Protein AF-A0A7V8WTQ7-F1 (afdb_monomer_lite)

pLDDT: mean 91.91, std 11.83, range [40.84, 98.69]

Sequence (98 aa):
MGTERGKRSTLVVIDVQNAVVAAPIHEPERVLGTIAALLDRARERGVPVVYVRHDSAPYEDDLRAGSEGWQIHPAVAPRDGETIVEKQWGDAFAATDM

Structure (mmCIF, N/CA/C/O backbone):
data_AF-A0A7V8WTQ7-F1
#
_entry.id   AF-A0A7V8WTQ7-F1
#
loop_
_atom_site.group_PDB
_atom_site.id
_atom_site.type_symbol
_atom_site.label_atom_id
_atom_site.label_alt_id
_atom_site.label_comp_id
_atom_site.label_asym_id
_atom_site.label_entity_id
_atom_site.label_seq_id
_atom_site.pdbx_PDB_ins_code
_atom_site.Cartn_x
_atom_site.Cartn_y
_atom_site.Cartn_z
_atom_site.occupancy
_atom_site.B_iso_or_equiv
_atom_site.auth_seq_id
_atom_site.auth_comp_id
_atom_site.auth_asym_id
_atom_site.auth_atom_id
_atom_site.pdbx_PDB_model_num
ATOM 1 N N . MET A 1 1 ? -26.639 17.943 24.146 1.00 40.84 1 MET A N 1
ATOM 2 C CA . MET A 1 1 ? -26.053 16.590 24.057 1.00 40.84 1 MET A CA 1
ATOM 3 C C . MET A 1 1 ? -24.840 16.702 23.145 1.00 40.84 1 MET A C 1
ATOM 5 O O . MET A 1 1 ? -24.997 16.732 21.934 1.00 40.84 1 MET A O 1
ATOM 9 N N . GLY A 1 2 ? -23.670 16.990 23.719 1.00 44.03 2 GLY A N 1
ATOM 10 C CA . GLY A 1 2 ? -22.455 17.238 22.944 1.00 44.03 2 GLY A CA 1
ATOM 11 C C . GLY A 1 2 ? -21.903 15.918 22.428 1.00 44.03 2 GLY A C 1
ATOM 12 O O . GLY A 1 2 ? -21.593 15.038 23.223 1.00 44.03 2 GLY A O 1
ATOM 13 N N . THR A 1 3 ? -21.804 15.755 21.114 1.00 50.16 3 THR A N 1
ATOM 14 C CA . THR A 1 3 ? -20.998 14.676 20.546 1.00 50.16 3 THR A CA 1
ATOM 15 C C . THR A 1 3 ? -19.541 15.036 20.790 1.00 50.16 3 THR A C 1
ATOM 17 O O . THR A 1 3 ? -18.991 15.885 20.083 1.00 50.16 3 THR A O 1
ATOM 20 N N . GLU A 1 4 ? -18.908 14.424 21.789 1.00 55.94 4 GLU A N 1
ATOM 21 C CA . GLU A 1 4 ? -17.454 14.359 21.799 1.00 55.94 4 GLU A CA 1
ATOM 22 C C . GLU A 1 4 ? -17.032 13.707 20.484 1.00 55.94 4 GLU A C 1
ATOM 24 O O . GLU A 1 4 ? -17.332 12.543 20.212 1.00 55.94 4 GLU A O 1
ATOM 29 N N . ARG A 1 5 ? -16.382 14.481 19.616 1.00 56.91 5 ARG A N 1
ATOM 30 C CA . ARG A 1 5 ? -15.738 13.954 18.419 1.00 56.91 5 ARG A CA 1
ATOM 31 C C . ARG A 1 5 ? -14.501 13.199 18.903 1.00 56.91 5 ARG A C 1
ATOM 33 O O . ARG A 1 5 ? -13.396 13.732 18.874 1.00 56.91 5 ARG A O 1
ATOM 40 N N . GLY A 1 6 ? -14.706 11.991 19.431 1.00 57.59 6 GLY A N 1
ATOM 41 C CA . GLY A 1 6 ? -13.624 11.085 19.796 1.00 57.59 6 GLY A CA 1
ATOM 42 C C . GLY A 1 6 ? -12.678 10.958 18.606 1.00 57.59 6 GLY A C 1
ATOM 43 O O . GLY A 1 6 ? -13.137 10.876 17.464 1.00 57.59 6 GLY A O 1
ATOM 44 N N . LYS A 1 7 ? -11.365 11.028 18.848 1.00 62.78 7 LYS A N 1
ATOM 45 C CA . LYS A 1 7 ? -10.344 10.924 17.798 1.00 62.78 7 LYS A CA 1
ATOM 46 C C . LYS A 1 7 ? -10.541 9.605 17.041 1.00 62.78 7 LYS A C 1
ATOM 48 O O . LYS A 1 7 ? -10.132 8.555 17.524 1.00 62.78 7 LYS A O 1
ATOM 53 N N . ARG A 1 8 ? -11.183 9.655 15.872 1.00 84.44 8 ARG A N 1
ATOM 54 C CA . ARG A 1 8 ? -11.266 8.527 14.940 1.00 84.44 8 ARG A CA 1
ATOM 55 C C . ARG A 1 8 ? -10.036 8.594 14.049 1.00 84.44 8 ARG A C 1
ATOM 57 O O . ARG A 1 8 ? -9.912 9.517 13.252 1.00 84.44 8 ARG A O 1
ATOM 64 N N . SER A 1 9 ? -9.107 7.675 14.266 1.00 91.56 9 SER A N 1
ATOM 65 C CA . SER A 1 9 ? -7.912 7.502 13.442 1.00 91.56 9 SER A CA 1
ATOM 66 C C . SER A 1 9 ? -8.145 6.429 12.382 1.00 91.56 9 SER A C 1
ATOM 68 O O . SER A 1 9 ? -8.925 5.510 12.616 1.00 91.56 9 SER A O 1
ATOM 70 N N . THR A 1 10 ? -7.399 6.519 11.286 1.00 95.19 10 THR A N 1
ATOM 71 C CA . THR A 1 10 ? -7.278 5.507 10.228 1.00 95.19 10 THR A CA 1
ATOM 72 C C . THR A 1 10 ? -5.791 5.269 10.003 1.00 95.19 10 THR A C 1
ATOM 74 O O . THR A 1 10 ? -5.010 6.222 10.061 1.00 95.19 10 THR A O 1
ATOM 77 N N . LEU A 1 11 ? -5.388 4.022 9.771 1.00 97.62 11 LEU A N 1
ATOM 78 C CA . LEU A 1 11 ? -4.049 3.712 9.281 1.00 97.62 11 LEU A CA 1
ATOM 79 C C . LEU A 1 11 ? -4.081 3.731 7.752 1.00 97.62 11 LEU A C 1
ATOM 81 O O . LEU A 1 11 ? -4.836 2.974 7.149 1.00 97.62 11 LEU A O 1
ATOM 85 N N . VAL A 1 12 ? -3.261 4.586 7.143 1.00 98.00 12 VAL A N 1
ATOM 86 C CA . VAL A 1 12 ? -3.083 4.630 5.688 1.00 98.00 12 VAL A CA 1
ATOM 87 C C . VAL A 1 12 ? -1.703 4.073 5.351 1.00 98.00 12 VAL A C 1
ATOM 89 O O . VAL A 1 12 ? -0.701 4.562 5.873 1.00 98.00 12 VAL A O 1
ATOM 92 N N . VAL A 1 13 ? -1.651 3.046 4.507 1.00 98.25 13 VAL A N 1
ATOM 93 C CA . VAL A 1 13 ? -0.416 2.406 4.034 1.00 98.25 13 VAL A CA 1
ATOM 94 C C . VAL A 1 13 ? -0.210 2.792 2.576 1.00 98.25 13 VAL A C 1
ATOM 96 O O . VAL A 1 13 ? -1.033 2.448 1.737 1.00 98.25 13 VAL A O 1
ATOM 99 N N . ILE A 1 14 ? 0.864 3.519 2.276 1.00 97.94 14 ILE A N 1
ATOM 100 C CA . ILE A 1 14 ? 1.070 4.146 0.964 1.00 97.94 14 ILE A CA 1
ATOM 101 C C . ILE A 1 14 ? 2.243 3.481 0.245 1.00 97.94 14 ILE A C 1
ATOM 103 O O . ILE A 1 14 ? 3.332 3.400 0.808 1.00 97.94 14 ILE A O 1
ATOM 107 N N . ASP A 1 15 ? 2.004 3.031 -0.988 1.00 97.00 15 ASP A N 1
ATOM 108 C CA . ASP A 1 15 ? 3.004 2.607 -1.978 1.00 97.00 15 ASP A CA 1
ATOM 109 C C . ASP A 1 15 ? 3.977 1.514 -1.499 1.00 97.00 15 ASP A C 1
ATOM 111 O O . ASP A 1 15 ? 5.116 1.421 -1.951 1.00 97.00 15 ASP A O 1
ATOM 115 N N . VAL A 1 16 ? 3.529 0.623 -0.609 1.00 98.19 16 VAL A N 1
ATOM 116 C CA . VAL A 1 16 ? 4.327 -0.537 -0.167 1.00 98.19 16 VAL A CA 1
ATOM 117 C C . VAL A 1 16 ? 4.173 -1.685 -1.167 1.00 98.19 16 VAL A C 1
ATOM 119 O O . VAL A 1 16 ? 3.632 -2.744 -0.853 1.00 98.19 16 VAL A O 1
ATOM 122 N N . GLN A 1 17 ? 4.583 -1.438 -2.409 1.00 98.00 17 GLN A N 1
ATOM 123 C CA . GLN A 1 17 ? 4.499 -2.369 -3.536 1.00 98.00 17 GLN A CA 1
ATOM 124 C C . GLN A 1 17 ? 5.830 -3.091 -3.764 1.00 98.00 17 GLN A C 1
ATOM 126 O O . GLN A 1 17 ? 6.885 -2.598 -3.363 1.00 98.00 17 GLN A O 1
ATOM 131 N N . ASN A 1 18 ? 5.799 -4.248 -4.426 1.00 97.81 18 ASN A N 1
ATOM 132 C CA . ASN A 1 18 ? 6.990 -5.067 -4.672 1.00 97.81 18 ASN A CA 1
ATOM 133 C C . ASN A 1 18 ? 8.125 -4.284 -5.350 1.00 97.81 18 ASN A C 1
ATOM 135 O O . ASN A 1 18 ? 9.253 -4.317 -4.863 1.00 97.81 18 ASN A O 1
ATOM 139 N N . ALA A 1 19 ? 7.836 -3.544 -6.427 1.00 96.56 19 ALA A N 1
ATOM 140 C CA . ALA A 1 19 ? 8.862 -2.773 -7.137 1.00 96.56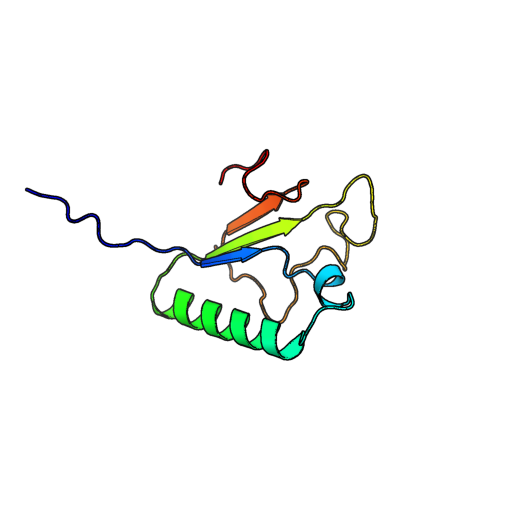 19 ALA A CA 1
ATOM 141 C C . ALA A 1 19 ? 9.417 -1.610 -6.293 1.00 96.56 19 ALA A C 1
ATOM 143 O O . ALA A 1 19 ? 10.612 -1.329 -6.350 1.00 96.56 19 ALA A O 1
ATOM 144 N N . VAL A 1 20 ? 8.583 -0.979 -5.456 1.00 95.69 20 VAL A N 1
ATOM 145 C CA . VAL A 1 20 ? 9.015 0.112 -4.563 1.00 95.69 20 VAL A CA 1
ATOM 146 C C . VAL A 1 20 ? 9.958 -0.410 -3.482 1.00 95.69 20 VAL A C 1
ATOM 148 O O . VAL A 1 20 ? 10.984 0.202 -3.201 1.00 95.69 20 VAL A O 1
ATOM 151 N N . VAL A 1 21 ? 9.634 -1.560 -2.890 1.00 96.62 21 VAL A N 1
ATOM 152 C CA . VAL A 1 21 ? 10.456 -2.194 -1.851 1.00 96.62 21 VAL A CA 1
ATOM 153 C C . VAL A 1 21 ? 11.751 -2.775 -2.425 1.00 96.62 21 VAL A C 1
ATOM 155 O O . VAL A 1 21 ? 12.775 -2.755 -1.748 1.00 96.62 21 VAL A O 1
ATOM 158 N N . ALA A 1 22 ? 11.719 -3.280 -3.662 1.00 95.50 22 ALA A N 1
ATOM 159 C CA . ALA A 1 22 ? 12.900 -3.796 -4.353 1.00 95.50 22 ALA A CA 1
ATOM 160 C C . ALA A 1 22 ? 13.875 -2.689 -4.794 1.00 95.50 22 ALA A C 1
ATOM 162 O O . ALA A 1 22 ? 15.054 -2.966 -5.031 1.00 95.50 22 ALA A O 1
ATOM 163 N N . ALA A 1 23 ? 13.406 -1.443 -4.910 1.00 93.19 23 ALA A N 1
ATOM 164 C CA . ALA A 1 23 ? 14.264 -0.299 -5.179 1.00 93.19 23 ALA A CA 1
ATOM 165 C C . ALA A 1 23 ? 15.202 -0.000 -3.985 1.00 93.19 23 ALA A C 1
ATOM 167 O O . ALA A 1 23 ? 14.960 -0.464 -2.869 1.00 93.19 23 ALA A O 1
ATOM 168 N N . PRO A 1 24 ? 16.277 0.792 -4.174 1.00 93.88 24 PRO A N 1
ATOM 169 C CA . PRO A 1 24 ? 17.204 1.152 -3.100 1.00 93.88 24 PRO A CA 1
ATOM 170 C C . PRO A 1 24 ? 16.560 2.066 -2.041 1.00 93.88 24 PRO A C 1
ATOM 172 O O . PRO A 1 24 ? 16.758 3.281 -2.033 1.00 93.88 24 PRO A O 1
ATOM 175 N N . ILE A 1 25 ? 15.786 1.477 -1.133 1.00 93.75 25 ILE A N 1
ATOM 176 C CA . ILE A 1 25 ? 15.189 2.158 0.015 1.00 93.75 25 ILE A CA 1
ATOM 177 C C . ILE A 1 25 ? 16.033 1.947 1.274 1.00 93.75 25 ILE A C 1
ATOM 179 O O . ILE A 1 25 ? 16.799 0.992 1.400 1.00 93.75 25 ILE A O 1
ATOM 183 N N . HIS A 1 26 ? 15.916 2.868 2.224 1.00 95.31 26 HIS A N 1
ATOM 184 C CA . HIS A 1 26 ? 16.646 2.794 3.484 1.00 95.31 26 HIS A CA 1
ATOM 185 C C . HIS A 1 26 ? 15.972 1.809 4.451 1.00 95.31 26 HIS A C 1
ATOM 187 O O . HIS A 1 26 ? 14.802 1.978 4.782 1.00 95.31 26 HIS A O 1
ATOM 193 N N . GLU A 1 27 ? 16.726 0.812 4.924 1.00 96.75 27 GLU A N 1
ATOM 194 C CA . GLU A 1 27 ? 16.288 -0.196 5.910 1.00 96.75 27 GLU A CA 1
ATOM 195 C C . GLU A 1 27 ? 14.956 -0.914 5.549 1.00 96.75 27 GLU A C 1
ATOM 197 O O . GLU A 1 27 ? 14.024 -0.913 6.364 1.00 96.75 27 GLU A O 1
ATOM 202 N N . PRO A 1 28 ? 14.840 -1.547 4.360 1.00 95.75 28 PRO A N 1
ATOM 203 C CA . PRO A 1 28 ? 13.585 -2.126 3.861 1.00 95.75 28 PRO A CA 1
ATOM 204 C C . PRO A 1 28 ? 12.932 -3.102 4.846 1.00 95.75 28 PRO A C 1
ATOM 206 O O . PRO A 1 28 ? 11.735 -3.002 5.121 1.00 95.75 28 PRO A O 1
ATOM 209 N N . GLU A 1 29 ? 13.703 -4.005 5.450 1.00 96.75 29 GLU A N 1
ATOM 210 C CA . GLU A 1 29 ? 13.176 -5.014 6.373 1.00 96.75 29 GLU A CA 1
ATOM 211 C C . GLU A 1 29 ? 12.605 -4.377 7.644 1.00 96.75 29 GLU A C 1
ATOM 213 O O . GLU A 1 29 ? 11.570 -4.806 8.159 1.00 96.75 29 GLU A O 1
ATOM 218 N N . ARG A 1 30 ? 13.251 -3.318 8.147 1.00 98.12 30 ARG A N 1
ATOM 219 C CA . ARG A 1 30 ? 12.789 -2.604 9.341 1.00 98.12 30 ARG A CA 1
ATOM 220 C C . ARG A 1 30 ? 11.526 -1.801 9.050 1.00 98.12 30 ARG A C 1
ATOM 222 O O . ARG A 1 30 ? 10.618 -1.777 9.887 1.00 98.12 30 ARG A O 1
ATOM 229 N N . VAL A 1 31 ? 11.456 -1.156 7.885 1.00 97.88 31 VAL A N 1
ATOM 230 C CA . VAL A 1 31 ? 10.259 -0.439 7.428 1.00 97.88 31 VAL A CA 1
ATOM 231 C C . VAL A 1 31 ? 9.086 -1.412 7.320 1.00 97.88 31 VAL A C 1
ATOM 233 O O . VAL A 1 31 ? 8.057 -1.192 7.960 1.00 97.88 31 VAL A O 1
ATOM 236 N N . LEU A 1 32 ? 9.266 -2.533 6.616 1.00 98.38 32 LEU A N 1
ATOM 237 C CA . LEU A 1 32 ? 8.243 -3.573 6.480 1.00 98.38 32 LEU A CA 1
ATOM 238 C C . LEU A 1 32 ? 7.790 -4.123 7.838 1.00 98.38 32 LEU A C 1
ATOM 240 O O . LEU A 1 32 ? 6.590 -4.197 8.096 1.00 98.38 32 LEU A O 1
ATOM 244 N N . GLY A 1 33 ? 8.729 -4.447 8.733 1.00 98.50 33 GLY A N 1
ATOM 245 C CA . GLY A 1 33 ? 8.410 -4.945 10.073 1.00 98.50 33 GLY A CA 1
ATOM 246 C C . GLY A 1 33 ? 7.629 -3.934 10.919 1.00 98.50 33 GLY A C 1
ATOM 247 O O . GLY A 1 33 ? 6.707 -4.302 11.647 1.00 98.50 33 GLY A O 1
ATOM 248 N N . THR A 1 34 ? 7.941 -2.644 10.783 1.00 98.56 34 THR A N 1
ATOM 249 C CA . THR A 1 34 ? 7.212 -1.571 11.474 1.00 98.56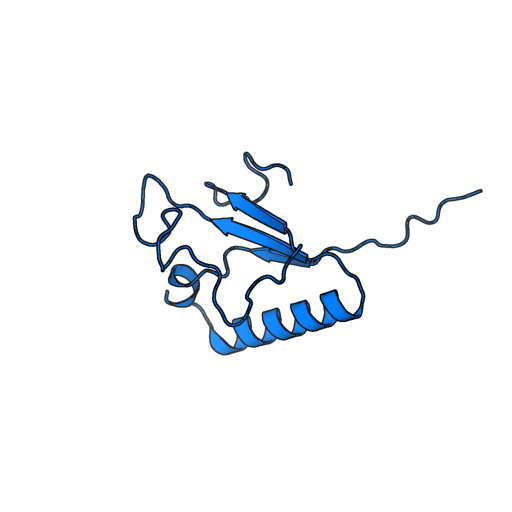 34 THR A CA 1
ATOM 250 C C . THR A 1 34 ? 5.786 -1.441 10.943 1.00 98.56 34 THR A C 1
ATOM 252 O O . THR A 1 34 ? 4.845 -1.347 11.732 1.00 98.56 34 THR A O 1
ATOM 255 N N . ILE A 1 35 ? 5.606 -1.467 9.620 1.00 98.62 35 ILE A N 1
ATOM 256 C CA . ILE A 1 35 ? 4.284 -1.375 8.987 1.00 98.62 35 ILE A CA 1
ATOM 257 C C . ILE A 1 35 ? 3.427 -2.588 9.362 1.00 98.62 35 ILE A C 1
ATOM 259 O O . ILE A 1 35 ? 2.272 -2.410 9.742 1.00 98.62 35 ILE A O 1
ATOM 263 N N . ALA A 1 36 ? 3.995 -3.797 9.346 1.00 98.69 36 ALA A N 1
ATOM 264 C CA . ALA A 1 36 ? 3.303 -5.012 9.776 1.00 98.69 36 ALA A CA 1
ATOM 265 C C . ALA A 1 36 ? 2.805 -4.907 11.231 1.00 98.69 36 ALA A C 1
ATOM 267 O O . ALA A 1 36 ? 1.627 -5.137 11.501 1.00 98.69 36 ALA A O 1
ATOM 268 N N . ALA A 1 37 ? 3.653 -4.445 12.157 1.00 98.69 37 ALA A N 1
ATOM 269 C CA . ALA A 1 37 ? 3.257 -4.247 13.553 1.00 98.69 37 ALA A CA 1
ATOM 270 C C . ALA A 1 37 ? 2.161 -3.172 13.726 1.00 98.69 37 ALA A C 1
ATOM 272 O O . ALA A 1 37 ? 1.287 -3.293 14.590 1.00 98.69 37 ALA A O 1
ATOM 273 N N . LEU A 1 38 ? 2.187 -2.108 12.913 1.00 98.50 38 LEU A N 1
ATOM 274 C CA . LEU A 1 38 ? 1.137 -1.084 12.906 1.00 98.50 38 LEU A CA 1
ATOM 275 C C . LEU A 1 38 ? -0.187 -1.630 12.370 1.00 98.50 38 LEU A C 1
ATOM 277 O O . LEU A 1 38 ? -1.231 -1.334 12.954 1.00 98.50 38 LEU A O 1
ATOM 281 N N . LEU A 1 39 ? -0.144 -2.432 11.303 1.00 98.62 39 LEU A N 1
ATOM 282 C CA . LEU A 1 39 ? -1.311 -3.112 10.745 1.00 98.62 39 LEU A CA 1
ATOM 283 C C . LEU A 1 39 ? -1.963 -4.008 11.793 1.00 98.62 39 LEU A C 1
ATOM 285 O O . LEU A 1 39 ? -3.161 -3.874 12.042 1.00 98.62 39 LEU A O 1
ATOM 289 N N . ASP A 1 40 ? -1.186 -4.865 12.455 1.00 98.31 40 ASP A N 1
ATOM 290 C CA . ASP A 1 40 ? -1.705 -5.756 13.495 1.00 98.31 40 ASP A CA 1
ATOM 291 C C . ASP A 1 40 ? -2.374 -4.969 14.622 1.00 98.31 40 ASP A C 1
ATOM 293 O O . ASP A 1 40 ? -3.535 -5.217 14.954 1.00 98.31 40 ASP A O 1
ATOM 297 N N . ARG A 1 41 ? -1.714 -3.921 15.123 1.00 97.94 41 ARG A N 1
ATOM 298 C CA . ARG A 1 41 ? -2.288 -3.055 16.158 1.00 97.94 41 ARG A CA 1
ATOM 299 C C . ARG A 1 41 ? -3.551 -2.323 15.697 1.00 97.94 41 ARG A C 1
ATOM 301 O O . ARG A 1 41 ? -4.444 -2.091 16.517 1.00 97.94 41 ARG A O 1
ATOM 308 N N . ALA A 1 42 ? -3.621 -1.897 14.436 1.00 96.69 42 ALA A N 1
ATOM 309 C CA . ALA A 1 42 ? -4.804 -1.240 13.891 1.00 96.69 42 ALA A CA 1
ATOM 310 C C . ALA A 1 42 ? -5.986 -2.215 13.861 1.00 96.69 42 ALA A C 1
ATOM 312 O O . ALA A 1 42 ? -7.049 -1.918 14.411 1.00 96.69 42 ALA A O 1
ATOM 313 N N . ARG A 1 43 ? -5.751 -3.418 13.331 1.00 96.75 43 ARG A N 1
ATOM 314 C CA . ARG A 1 43 ? -6.734 -4.500 13.228 1.00 96.75 43 ARG A CA 1
ATOM 315 C C . ARG A 1 43 ? -7.244 -4.939 14.604 1.00 96.75 43 ARG A C 1
ATOM 317 O O . ARG A 1 43 ? -8.452 -4.997 14.810 1.00 96.75 43 ARG A O 1
ATOM 324 N N . GLU A 1 44 ? -6.353 -5.148 15.574 1.00 97.19 44 GLU A N 1
ATOM 325 C CA . GLU A 1 44 ? -6.711 -5.493 16.962 1.00 97.19 44 GLU A CA 1
ATOM 326 C C . GLU A 1 44 ? -7.604 -4.445 17.639 1.00 97.19 44 GLU A C 1
ATOM 328 O O . GLU A 1 44 ? -8.419 -4.769 18.501 1.00 97.19 44 GLU A O 1
ATOM 333 N N . ARG A 1 45 ? -7.445 -3.172 17.269 1.00 95.38 45 ARG A N 1
ATOM 334 C CA . ARG A 1 45 ? -8.170 -2.045 17.872 1.00 95.38 45 ARG A CA 1
ATOM 335 C C . ARG A 1 45 ? -9.382 -1.602 17.058 1.00 95.38 45 ARG A C 1
ATOM 337 O O . ARG A 1 45 ? -10.009 -0.611 17.428 1.00 95.38 45 ARG A O 1
ATOM 344 N N . GLY A 1 46 ? -9.692 -2.287 15.956 1.00 94.31 46 GLY A N 1
ATOM 345 C CA . GLY A 1 46 ? -10.754 -1.883 15.034 1.00 94.31 46 GLY A CA 1
ATOM 346 C C . GLY A 1 46 ? -10.506 -0.519 14.379 1.00 94.31 46 GLY A C 1
ATOM 347 O O . GLY A 1 46 ? -11.456 0.167 14.008 1.00 94.31 46 GLY A O 1
ATOM 348 N N . VAL A 1 47 ? -9.244 -0.094 14.272 1.00 95.81 47 VAL A N 1
ATOM 349 C CA . VAL A 1 47 ? -8.855 1.095 13.507 1.00 95.81 47 VAL A CA 1
ATOM 350 C C . VAL A 1 47 ? -8.912 0.728 12.021 1.00 95.81 47 VAL A C 1
ATOM 352 O O . VAL A 1 47 ? -8.264 -0.245 11.636 1.00 95.81 47 VAL A O 1
ATOM 355 N N . PRO A 1 48 ? -9.648 1.479 11.180 1.00 96.12 48 PRO A N 1
ATOM 356 C CA . PRO A 1 48 ? -9.706 1.205 9.750 1.00 96.12 48 PRO A CA 1
ATOM 357 C C . PRO A 1 48 ? -8.318 1.234 9.107 1.00 96.12 48 PRO A C 1
ATOM 359 O O . PRO A 1 48 ? -7.485 2.077 9.456 1.00 96.12 48 PRO A O 1
ATOM 362 N N . VAL A 1 49 ? -8.101 0.333 8.151 1.00 97.94 49 VAL A N 1
ATOM 363 C CA . VAL A 1 49 ? -6.891 0.259 7.330 1.00 97.94 49 VAL A CA 1
ATOM 364 C C . VAL A 1 49 ? -7.271 0.588 5.892 1.00 97.94 49 VAL A C 1
ATOM 366 O O . VAL A 1 49 ? -8.207 0.004 5.346 1.00 97.94 49 VAL A O 1
ATOM 369 N N . VAL A 1 50 ? -6.547 1.531 5.297 1.00 97.94 50 VAL A N 1
ATOM 370 C CA . VAL A 1 50 ? -6.663 1.900 3.886 1.00 97.94 50 VAL A CA 1
ATOM 371 C C . VAL A 1 50 ? -5.290 1.771 3.249 1.00 97.94 50 VAL A C 1
ATOM 373 O O . VAL A 1 50 ? -4.301 2.275 3.778 1.00 97.94 50 VAL A O 1
ATOM 376 N N . TYR A 1 51 ? -5.230 1.109 2.108 1.00 98.56 51 TYR A N 1
ATOM 377 C CA . TYR A 1 51 ? -4.043 1.033 1.278 1.00 98.56 51 TYR A CA 1
ATOM 378 C C . TYR A 1 51 ? -4.151 2.041 0.148 1.00 98.56 51 TYR A C 1
ATOM 380 O O . TYR A 1 51 ? -5.225 2.244 -0.412 1.00 98.56 51 TYR A O 1
ATOM 388 N N . VAL A 1 52 ? -3.025 2.637 -0.204 1.00 98.00 52 VAL A N 1
ATOM 389 C CA . VAL A 1 52 ? -2.855 3.432 -1.411 1.00 98.00 52 VAL A CA 1
ATOM 390 C C . VAL A 1 52 ? -1.813 2.727 -2.260 1.00 98.00 52 VAL A C 1
ATOM 392 O O . VAL A 1 52 ?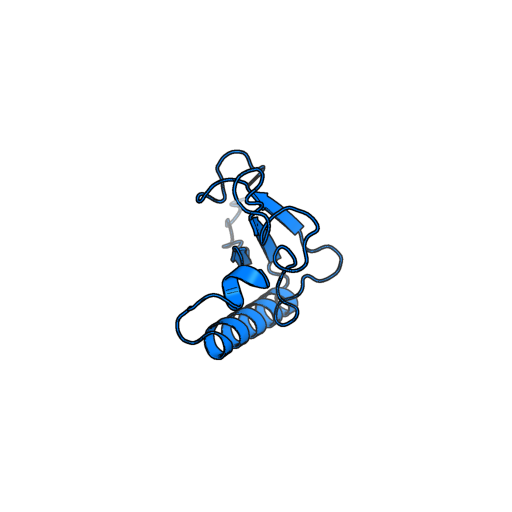 -0.734 2.388 -1.767 1.00 98.00 52 VAL A O 1
ATOM 395 N N . ARG A 1 53 ? -2.160 2.477 -3.518 1.00 97.75 53 ARG A N 1
ATOM 396 C CA . ARG A 1 53 ? -1.330 1.764 -4.479 1.00 97.75 53 ARG A CA 1
ATOM 397 C C . ARG A 1 53 ? -1.116 2.632 -5.713 1.00 97.75 53 ARG A C 1
ATOM 399 O O . ARG A 1 53 ? -2.067 3.174 -6.271 1.00 97.75 53 ARG A O 1
ATOM 406 N N . HIS A 1 54 ? 0.137 2.788 -6.123 1.00 97.31 54 HIS A N 1
ATOM 407 C CA . HIS A 1 54 ? 0.495 3.594 -7.277 1.00 97.31 54 HIS A CA 1
ATOM 408 C C . HIS A 1 54 ? 0.461 2.770 -8.564 1.00 97.31 54 HIS A C 1
ATOM 410 O O . HIS A 1 54 ? 1.082 1.710 -8.640 1.00 97.31 54 HIS A O 1
ATOM 416 N N . ASP A 1 55 ? -0.232 3.287 -9.574 1.00 96.50 55 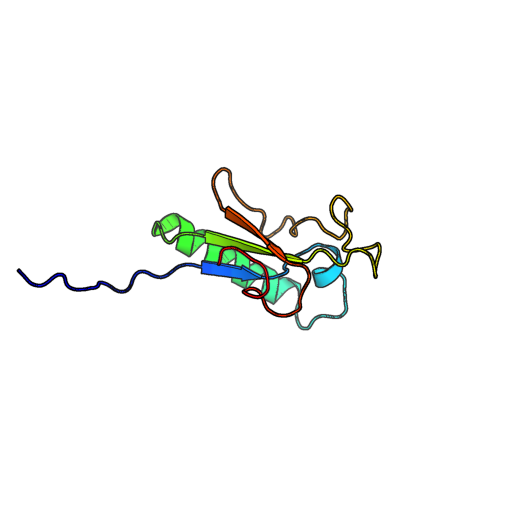ASP A N 1
ATOM 417 C CA . ASP A 1 55 ? -0.146 2.842 -10.962 1.00 96.50 55 ASP A CA 1
ATOM 418 C C . ASP A 1 55 ? 0.648 3.874 -11.770 1.00 96.50 55 ASP A C 1
ATOM 420 O O . ASP A 1 55 ? 0.251 5.037 -11.873 1.00 96.50 55 ASP A O 1
ATOM 424 N N . SER A 1 56 ? 1.773 3.443 -12.339 1.00 91.56 56 SER A N 1
ATOM 425 C CA . SER A 1 56 ? 2.666 4.282 -13.147 1.00 91.56 56 SER A CA 1
ATOM 426 C C . SER A 1 56 ? 2.249 4.382 -14.613 1.00 91.56 56 SER A C 1
ATOM 428 O O . SER A 1 56 ? 2.949 5.021 -15.404 1.00 91.56 56 SER A O 1
ATOM 430 N N . ALA A 1 57 ? 1.151 3.741 -15.026 1.00 88.44 57 ALA A N 1
ATOM 431 C CA . ALA A 1 57 ? 0.703 3.788 -16.410 1.00 88.44 57 ALA A CA 1
ATOM 432 C C . ALA A 1 57 ? 0.445 5.239 -16.881 1.00 88.44 57 ALA A C 1
ATOM 434 O O . ALA A 1 57 ? -0.176 6.021 -16.159 1.00 88.44 57 ALA A O 1
ATOM 435 N N . PRO A 1 58 ? 0.849 5.613 -18.112 1.00 87.81 58 PRO A N 1
ATOM 436 C CA . PRO A 1 58 ? 1.495 4.791 -19.143 1.00 87.81 58 PRO A CA 1
ATOM 437 C C . PRO A 1 58 ? 3.039 4.870 -19.155 1.00 87.81 58 PRO A C 1
ATOM 439 O O . PRO A 1 58 ? 3.642 4.550 -20.176 1.00 87.81 58 PRO A O 1
ATOM 442 N N . TYR A 1 59 ? 3.683 5.358 -18.092 1.00 85.88 59 TYR A N 1
ATOM 443 C CA . TYR A 1 59 ? 5.088 5.784 -18.125 1.00 85.88 59 TYR A CA 1
ATOM 444 C C . TYR A 1 59 ? 6.099 4.681 -17.795 1.00 85.88 59 TYR A C 1
ATOM 446 O O . TYR A 1 59 ? 7.156 4.630 -18.420 1.00 85.88 59 TYR A O 1
ATOM 454 N N . GLU A 1 60 ? 5.789 3.807 -16.836 1.00 85.12 60 GLU A N 1
ATOM 455 C CA . GLU A 1 60 ? 6.681 2.722 -16.402 1.00 85.12 60 GLU A CA 1
ATOM 456 C C . GLU A 1 60 ? 5.918 1.397 -16.332 1.00 85.12 60 GLU A C 1
ATOM 458 O O . GLU A 1 60 ? 4.774 1.365 -15.874 1.00 85.12 60 GLU A O 1
ATOM 463 N N . ASP A 1 61 ? 6.549 0.304 -16.767 1.00 87.31 61 ASP A N 1
ATOM 464 C CA . ASP A 1 61 ? 5.916 -1.019 -16.814 1.00 87.31 61 ASP A CA 1
ATOM 465 C C . ASP A 1 61 ? 5.930 -1.747 -15.460 1.00 87.31 61 ASP A C 1
ATOM 467 O O . ASP A 1 61 ? 4.988 -2.480 -15.148 1.00 87.31 61 ASP A O 1
ATOM 471 N N . ASP A 1 62 ? 6.957 -1.532 -14.633 1.00 91.44 62 ASP A N 1
ATOM 472 C CA . ASP A 1 62 ? 7.151 -2.283 -13.383 1.00 91.44 62 ASP A CA 1
ATOM 473 C C . ASP A 1 62 ? 6.042 -2.014 -12.358 1.00 91.44 62 ASP A C 1
ATOM 475 O O . ASP A 1 62 ? 5.627 -2.928 -11.644 1.00 91.44 62 ASP A O 1
ATOM 479 N N . LEU A 1 63 ? 5.497 -0.796 -12.331 1.00 94.44 63 LEU A N 1
ATOM 480 C CA . LEU A 1 63 ? 4.363 -0.398 -11.490 1.00 94.44 63 LEU A CA 1
ATOM 481 C C . LEU A 1 63 ? 3.049 -0.272 -12.275 1.00 94.44 63 LEU A C 1
ATOM 483 O O . LEU A 1 63 ? 2.080 0.288 -11.765 1.00 94.44 63 LEU A O 1
ATOM 487 N N . ARG A 1 64 ? 2.973 -0.818 -13.493 1.00 95.19 64 ARG A N 1
ATOM 488 C CA . ARG A 1 64 ? 1.726 -0.840 -14.263 1.00 95.19 64 ARG A CA 1
ATOM 489 C C . ARG A 1 64 ? 0.706 -1.768 -13.611 1.00 95.19 64 ARG A C 1
ATOM 491 O O . ARG A 1 64 ? 1.030 -2.905 -13.263 1.00 95.19 64 ARG A O 1
ATOM 498 N N . ALA A 1 65 ? -0.548 -1.324 -13.529 1.00 94.88 65 ALA A N 1
ATOM 499 C CA . ALA A 1 65 ? -1.630 -2.124 -12.961 1.00 94.88 65 ALA A CA 1
ATOM 500 C C . ALA A 1 65 ? -1.661 -3.573 -13.493 1.00 94.88 65 ALA A C 1
ATOM 502 O O . ALA A 1 65 ? -1.672 -3.826 -14.702 1.00 94.88 65 ALA A O 1
ATOM 503 N N . GLY A 1 66 ? -1.680 -4.533 -12.564 1.00 94.38 66 GLY A N 1
ATOM 504 C CA . GLY A 1 66 ? -1.657 -5.970 -12.845 1.00 94.38 66 GLY A CA 1
ATOM 505 C C . GLY A 1 66 ? -0.266 -6.607 -12.968 1.00 94.38 66 GLY A C 1
ATOM 506 O O . GLY A 1 66 ? -0.193 -7.833 -13.021 1.00 94.38 66 GLY A O 1
ATOM 507 N N . SER A 1 67 ? 0.825 -5.834 -12.977 1.00 96.31 67 SER A N 1
ATOM 508 C CA . SER A 1 67 ? 2.186 -6.386 -12.937 1.00 96.31 67 SER A CA 1
ATOM 509 C C . SER A 1 67 ? 2.512 -7.013 -11.569 1.00 96.31 67 SER A C 1
ATOM 511 O O . SER A 1 67 ? 1.785 -6.833 -10.586 1.00 96.31 67 SER A O 1
ATOM 513 N N . GLU A 1 68 ? 3.625 -7.752 -11.493 1.00 96.81 68 GLU A N 1
ATOM 514 C CA . GLU A 1 68 ? 4.163 -8.264 -10.224 1.00 96.81 68 GLU A CA 1
ATOM 515 C C . GLU A 1 68 ? 4.675 -7.129 -9.328 1.00 96.81 68 GLU A C 1
ATOM 517 O O . GLU A 1 68 ? 4.379 -7.104 -8.132 1.00 96.81 68 GLU A O 1
ATOM 522 N N . GLY A 1 69 ? 5.395 -6.167 -9.914 1.00 97.12 69 GLY A N 1
ATOM 523 C CA . GLY A 1 69 ? 5.930 -5.005 -9.211 1.00 97.12 69 GLY A CA 1
ATOM 524 C C . GLY A 1 69 ? 4.840 -4.115 -8.613 1.00 97.12 69 GLY A C 1
ATOM 525 O O . GLY A 1 69 ? 5.040 -3.560 -7.535 1.00 97.12 69 GLY A O 1
ATOM 526 N N . TRP A 1 70 ? 3.670 -4.058 -9.258 1.00 97.75 70 TRP A N 1
ATOM 527 C CA . TRP A 1 70 ? 2.502 -3.304 -8.812 1.00 97.75 70 TRP A CA 1
ATOM 528 C C . TRP A 1 70 ? 1.781 -3.933 -7.612 1.00 97.75 70 TRP A C 1
ATOM 530 O O . TRP A 1 70 ? 1.082 -3.223 -6.889 1.00 97.75 70 TRP A O 1
ATOM 540 N N . GLN A 1 71 ? 1.922 -5.236 -7.352 1.00 98.12 71 GLN A N 1
ATOM 541 C CA . GLN A 1 71 ? 1.253 -5.856 -6.202 1.00 98.12 71 GLN A CA 1
ATOM 542 C C . GLN A 1 71 ? 1.759 -5.260 -4.880 1.00 98.12 71 GLN A C 1
ATOM 544 O O . GLN A 1 71 ? 2.940 -4.935 -4.740 1.00 98.12 71 GLN A O 1
ATOM 549 N N . ILE A 1 72 ? 0.867 -5.146 -3.889 1.00 98.50 72 ILE A N 1
ATOM 550 C CA . ILE A 1 72 ? 1.260 -4.792 -2.518 1.00 98.50 72 ILE A CA 1
ATOM 551 C C . ILE A 1 72 ? 2.175 -5.894 -1.982 1.00 98.50 72 ILE A C 1
ATOM 553 O O . ILE A 1 72 ? 1.902 -7.083 -2.160 1.00 98.50 72 ILE A O 1
ATOM 557 N N . HIS A 1 73 ? 3.252 -5.490 -1.317 1.00 98.56 73 HIS A N 1
ATOM 558 C CA . HIS A 1 73 ? 4.271 -6.400 -0.830 1.00 98.56 73 HIS A CA 1
ATOM 559 C C . HIS A 1 73 ? 3.676 -7.416 0.166 1.00 98.56 73 HIS A C 1
ATOM 561 O O . HIS A 1 73 ? 2.975 -7.020 1.106 1.00 98.56 73 HIS A O 1
ATOM 567 N N . PRO A 1 74 ? 3.973 -8.724 0.033 1.00 98.19 74 PRO A N 1
ATOM 568 C CA . PRO A 1 74 ? 3.306 -9.782 0.797 1.00 98.19 74 PRO A CA 1
ATOM 569 C C . PRO A 1 74 ? 3.481 -9.657 2.316 1.00 98.19 74 PRO A C 1
ATOM 571 O O . PRO A 1 74 ? 2.592 -10.046 3.069 1.00 98.19 74 PRO A O 1
ATOM 574 N N . ALA A 1 75 ? 4.584 -9.062 2.784 1.00 97.94 75 ALA A N 1
ATOM 575 C CA . ALA A 1 75 ? 4.813 -8.822 4.215 1.00 97.94 75 ALA A CA 1
ATOM 576 C C . ALA A 1 75 ? 3.781 -7.878 4.867 1.00 97.94 75 ALA A C 1
ATOM 578 O O . ALA A 1 75 ? 3.665 -7.854 6.089 1.00 97.94 75 ALA A O 1
ATOM 579 N N . VAL A 1 76 ? 3.046 -7.095 4.071 1.00 98.19 76 VAL A N 1
ATOM 580 C CA . VAL A 1 76 ? 2.039 -6.132 4.545 1.00 98.19 76 VAL A CA 1
ATOM 581 C C . VAL A 1 76 ? 0.697 -6.300 3.828 1.00 98.19 76 VAL A C 1
ATOM 583 O O . VAL A 1 76 ? -0.090 -5.355 3.764 1.00 98.19 76 VAL A O 1
ATOM 586 N N . ALA A 1 77 ? 0.437 -7.493 3.283 1.00 97.94 77 ALA A N 1
ATOM 587 C CA . ALA A 1 77 ? -0.723 -7.769 2.445 1.00 97.94 77 ALA A CA 1
ATOM 588 C C . ALA A 1 77 ? -2.055 -7.315 3.092 1.00 97.94 77 ALA A C 1
ATOM 590 O O . ALA A 1 77 ? -2.258 -7.515 4.304 1.00 97.94 77 ALA A O 1
ATOM 591 N N . PRO A 1 78 ? -2.971 -6.726 2.298 1.00 97.94 78 PRO A N 1
ATOM 592 C CA . PRO A 1 78 ? -4.325 -6.431 2.748 1.00 97.94 78 PRO A CA 1
ATOM 593 C C . PRO A 1 78 ? -5.073 -7.702 3.161 1.00 97.94 78 PRO A C 1
ATOM 595 O O . PRO A 1 78 ? -4.851 -8.779 2.606 1.00 97.94 78 PRO A O 1
ATOM 598 N N . ARG A 1 79 ? -5.983 -7.572 4.125 1.00 97.50 79 ARG A N 1
ATOM 599 C CA . ARG A 1 79 ? -6.990 -8.584 4.471 1.00 97.50 79 ARG A CA 1
ATOM 600 C C . ARG A 1 79 ? -8.289 -8.314 3.715 1.00 97.50 79 ARG A C 1
ATOM 602 O O . ARG A 1 79 ? -8.559 -7.185 3.309 1.00 97.50 79 ARG A O 1
ATOM 609 N N . ASP A 1 80 ? -9.120 -9.345 3.593 1.00 95.56 80 ASP A N 1
ATOM 610 C CA . ASP A 1 80 ? -10.455 -9.223 3.008 1.00 95.56 80 ASP A CA 1
ATOM 611 C C . ASP A 1 80 ? -11.250 -8.091 3.678 1.00 95.56 80 ASP A C 1
ATOM 613 O O . ASP A 1 80 ? -11.385 -8.037 4.902 1.00 95.56 80 ASP A O 1
ATOM 617 N N . GLY A 1 81 ? -11.776 -7.183 2.855 1.00 93.88 81 GLY A N 1
ATOM 618 C CA . GLY A 1 81 ? -12.552 -6.026 3.302 1.00 93.88 81 GLY A CA 1
ATOM 619 C C . GLY A 1 81 ? -11.737 -4.771 3.637 1.00 93.88 81 GLY A C 1
ATOM 620 O O . GLY A 1 81 ? -12.347 -3.738 3.906 1.00 93.88 81 GLY A O 1
ATOM 621 N N . GLU A 1 82 ? -10.401 -4.811 3.602 1.00 97.38 82 GLU A N 1
ATOM 622 C CA . GLU A 1 82 ? -9.574 -3.599 3.692 1.00 97.38 82 GLU A CA 1
ATOM 623 C C . GLU A 1 82 ? -9.575 -2.848 2.349 1.00 97.38 82 GLU A C 1
ATOM 625 O O . GLU A 1 82 ? -9.462 -3.446 1.278 1.00 97.38 82 GLU A O 1
ATOM 630 N N . THR A 1 83 ? -9.726 -1.523 2.400 1.00 97.25 83 THR A N 1
ATOM 631 C CA . THR A 1 83 ? -9.838 -0.689 1.196 1.00 97.25 83 THR A CA 1
ATOM 632 C C . THR A 1 83 ? -8.484 -0.533 0.515 1.00 97.25 83 THR A C 1
ATOM 634 O O . THR A 1 83 ? -7.487 -0.267 1.185 1.00 97.25 83 THR A O 1
ATOM 637 N N . ILE A 1 84 ? -8.463 -0.613 -0.817 1.00 97.81 84 ILE A N 1
ATOM 638 C CA . ILE A 1 84 ? -7.313 -0.251 -1.651 1.00 97.81 84 ILE A CA 1
ATOM 639 C C . ILE A 1 84 ? -7.747 0.878 -2.586 1.00 97.81 84 ILE A C 1
ATOM 641 O O . ILE A 1 84 ? -8.701 0.718 -3.345 1.00 97.81 84 ILE A O 1
ATOM 645 N N . VAL A 1 85 ? -7.052 2.007 -2.510 1.00 97.31 85 VAL A N 1
ATOM 646 C CA . VAL A 1 85 ? -7.209 3.164 -3.392 1.00 97.31 85 VAL A CA 1
ATOM 647 C C . VAL A 1 85 ? -6.075 3.149 -4.408 1.00 97.31 85 VAL A C 1
ATOM 649 O O . VAL A 1 85 ? -4.903 3.095 -4.036 1.00 97.31 85 VAL A O 1
ATOM 652 N N . GLU A 1 86 ? -6.415 3.220 -5.689 1.00 96.44 86 GLU A N 1
ATOM 653 C CA . GLU A 1 86 ? -5.432 3.341 -6.767 1.00 96.44 86 GLU A CA 1
ATOM 654 C C . GLU A 1 86 ? -5.139 4.817 -7.054 1.00 96.44 86 GLU A C 1
ATOM 656 O O . GLU A 1 86 ? -6.066 5.623 -7.160 1.00 96.44 86 GLU A O 1
ATOM 661 N N . LYS A 1 87 ? -3.863 5.179 -7.222 1.00 95.38 87 LYS A N 1
ATOM 662 C CA . LYS A 1 87 ? -3.442 6.541 -7.584 1.00 95.38 87 LYS A CA 1
ATOM 663 C C . LYS A 1 87 ? -2.457 6.556 -8.743 1.00 95.38 87 LYS A C 1
ATOM 665 O O . LYS A 1 87 ? -1.588 5.695 -8.848 1.00 95.38 87 LYS A O 1
ATOM 670 N N . GLN A 1 88 ? -2.499 7.622 -9.534 1.00 93.62 88 GLN A N 1
ATOM 671 C CA . GLN A 1 88 ? -1.560 7.850 -10.643 1.00 93.62 88 GLN A CA 1
ATOM 672 C C . GLN A 1 88 ? -0.623 9.042 -10.412 1.00 93.62 88 GLN A C 1
ATOM 674 O O . GLN A 1 88 ? 0.231 9.338 -11.243 1.00 93.62 88 GLN A O 1
ATOM 679 N N . TRP A 1 89 ? -0.742 9.717 -9.268 1.00 89.44 89 TRP A N 1
ATOM 680 C CA . TRP A 1 89 ? 0.068 10.884 -8.920 1.00 89.44 89 TRP A CA 1
ATOM 681 C C . TRP A 1 89 ? 0.892 10.629 -7.654 1.00 89.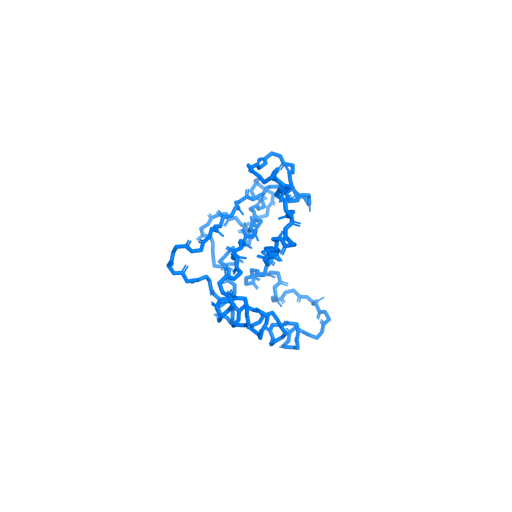44 89 TRP A C 1
ATOM 683 O O . TRP A 1 89 ? 0.642 9.687 -6.898 1.00 89.44 89 TRP A O 1
ATOM 693 N N . GLY A 1 90 ? 1.894 11.477 -7.410 1.00 85.50 90 GLY A N 1
ATOM 694 C CA . GLY A 1 90 ? 2.660 11.443 -6.158 1.00 85.50 90 GLY A CA 1
ATOM 695 C C . GLY A 1 90 ? 1.815 11.810 -4.930 1.00 85.50 90 GLY A C 1
ATOM 696 O O . GLY A 1 90 ? 2.119 11.381 -3.822 1.00 85.50 90 GLY A O 1
ATOM 697 N N . ASP A 1 91 ? 0.735 12.565 -5.133 1.00 89.75 91 ASP A N 1
ATOM 698 C CA . ASP A 1 91 ? -0.252 12.8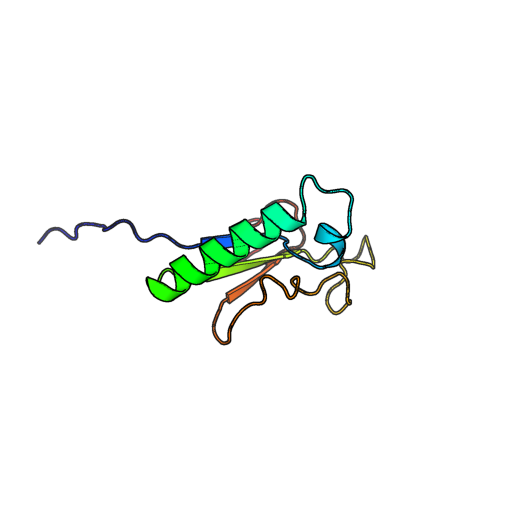98 -4.109 1.00 89.75 91 ASP A CA 1
ATOM 699 C C . ASP A 1 91 ? -1.344 11.818 -4.048 1.00 89.75 91 ASP A C 1
ATOM 701 O O . ASP A 1 91 ? -1.955 11.487 -5.065 1.00 89.75 91 ASP A O 1
ATOM 705 N N . ALA A 1 92 ? -1.596 11.281 -2.851 1.00 89.50 92 ALA A N 1
ATOM 706 C CA . ALA A 1 92 ? -2.610 10.257 -2.615 1.00 89.50 92 ALA A CA 1
ATOM 707 C C . ALA A 1 92 ? -4.057 10.760 -2.750 1.00 89.50 92 ALA A C 1
ATOM 709 O O . ALA A 1 92 ? -4.949 9.946 -2.969 1.00 89.50 92 ALA A O 1
ATOM 710 N N . PHE A 1 93 ? -4.294 12.071 -2.647 1.00 90.12 93 PHE A N 1
ATOM 711 C CA . PHE A 1 93 ? -5.624 12.682 -2.778 1.00 90.12 93 PHE A CA 1
ATOM 712 C C . PHE A 1 93 ? -5.934 13.128 -4.211 1.00 90.12 93 PHE A C 1
ATOM 714 O O . PHE A 1 93 ? -7.091 13.328 -4.585 1.00 90.12 93 PHE A O 1
ATOM 721 N N . ALA A 1 94 ? -4.905 13.333 -5.034 1.00 84.94 94 ALA A N 1
ATOM 722 C CA . ALA A 1 94 ? -5.093 13.839 -6.384 1.00 84.94 94 ALA A CA 1
ATOM 723 C C . ALA A 1 94 ? -5.802 12.795 -7.258 1.00 84.94 94 ALA A C 1
ATOM 725 O O . ALA A 1 94 ? -5.249 11.739 -7.556 1.00 84.94 94 ALA A O 1
ATOM 726 N N . ALA A 1 95 ? -7.010 13.139 -7.713 1.00 85.56 95 ALA A N 1
ATOM 727 C CA . ALA A 1 95 ? -7.853 12.288 -8.553 1.00 85.56 95 ALA A CA 1
ATOM 728 C C . ALA A 1 95 ? -8.230 10.931 -7.915 1.00 85.56 95 ALA A C 1
ATOM 730 O O . ALA A 1 95 ? -8.438 9.956 -8.634 1.00 85.56 95 ALA A O 1
ATOM 731 N N . THR A 1 96 ? -8.353 10.882 -6.586 1.00 87.31 96 THR A N 1
ATOM 732 C CA . THR A 1 96 ? -8.871 9.727 -5.832 1.00 87.31 96 THR A CA 1
ATOM 733 C C . THR A 1 96 ? -10.140 10.110 -5.059 1.00 87.31 96 THR A C 1
ATOM 735 O O . THR A 1 96 ? -10.577 11.262 -5.092 1.00 87.31 96 THR A O 1
ATOM 738 N N . ASP A 1 97 ? -10.773 9.144 -4.395 1.00 83.31 97 ASP A N 1
ATOM 739 C CA . ASP A 1 97 ? -11.953 9.329 -3.538 1.00 83.31 97 ASP A CA 1
ATOM 740 C C . ASP A 1 97 ? -11.606 9.475 -2.041 1.00 83.31 97 ASP A C 1
ATOM 742 O O . ASP A 1 97 ? -12.480 9.312 -1.182 1.00 83.31 97 ASP A O 1
ATOM 746 N N . MET A 1 98 ? -10.336 9.780 -1.737 1.00 80.69 98 MET A N 1
ATOM 747 C CA . MET A 1 98 ? -9.809 9.970 -0.377 1.00 80.69 98 MET A CA 1
ATOM 748 C C . MET A 1 98 ? -10.157 11.315 0.265 1.00 80.69 98 MET A C 1
ATOM 750 O O . MET A 1 98 ? -10.332 12.324 -0.455 1.00 80.69 98 MET A O 1
#

Radius of gyration: 15.07 Å; chains: 1; bounding box: 43×27×43 Å

Foldseek 3Di:
DDPPPPDQAAAEAEAQFQLVLVPPDDPSVVVLVVLLVVLVVCVVVVRAYEYEFEAQPPHDDLCHPPHNRRHRDPSNDDDPPHHYWYDHDPDSPVPTPD

Secondary structure (DSSP, 8-state):
----------EEEE--BHHHHHSS-SSHHHHHHHHHHHHHHHHHTT--EEEEEE--TTT-STTSTTSTTTSBPGGGPPPTT-EEEEESSSSSSTTS--